Protein AF-A0A8H5BIC8-F1 (afdb_monomer_lite)

pLDDT: mean 74.56, std 21.94, range [41.25, 98.75]

Radius of gyration: 42.95 Å; chains: 1; bounding box: 81×48×129 Å

Organism: NCBI:txid2480587

Sequence (123 aa):
MLLPMDSRVLGDEPVDSQSSENKMDLSTADDGQHMAPKPSDALLSVNATPLLTEFGGLSGSVGSVGKMDAMMSSVSALQVSMEERMGLMEERMGLMENRMAGVEGKLDAILEALNSTLARPAI

Foldseek 3Di:
DDDDDDDDDDDDDDDDDDDDDDDDDDDDDDDDDDDDDDPPPPPDPPPCVVVVVVVVVVVVVVVVVVVVVVVVVVVVVVVVVVVVVVVVVVVVVVVVVVVVVVVVVVVVVVVVVVVVVVPDDDD

Secondary structure (DSSP, 8-state):
-PPP-------------------------------PPPTTSTT-----HHHHHHHHHHHHHHHHHHHHHHHHHHHHHHHHHHHHHHHHHHHHHHHHHHHHHHHHHHHHHHHHHHHHHHTS---

Structure (mmCIF, N/CA/C/O backbone):
data_AF-A0A8H5BIC8-F1
#
_entry.id   AF-A0A8H5BIC8-F1
#
loop_
_atom_site.group_PDB
_atom_site.id
_atom_site.type_symbol
_atom_site.label_atom_id
_atom_site.label_alt_id
_atom_site.label_comp_id
_atom_site.label_asym_id
_atom_site.label_entity_id
_atom_site.label_seq_id
_atom_site.pdbx_PDB_ins_code
_atom_site.Cartn_x
_atom_site.Cartn_y
_atom_site.Cartn_z
_atom_site.occupancy
_atom_site.B_iso_or_equiv
_atom_site.auth_seq_id
_atom_site.auth_comp_id
_atom_site.auth_asym_id
_atom_site.auth_atom_id
_atom_site.pdbx_PDB_model_num
ATOM 1 N N . MET A 1 1 ? 10.371 32.798 15.487 1.00 41.25 1 MET A N 1
ATOM 2 C CA . MET A 1 1 ? 9.696 33.075 16.770 1.00 41.25 1 MET A CA 1
ATOM 3 C C . MET A 1 1 ? 9.678 31.772 17.552 1.00 41.25 1 MET A C 1
ATOM 5 O O . MET A 1 1 ? 8.914 30.884 17.207 1.00 41.25 1 MET A O 1
ATOM 9 N N . LEU A 1 2 ? 10.619 31.616 18.485 1.00 44.56 2 LEU A N 1
ATOM 10 C CA . LEU A 1 2 ? 10.710 30.481 19.409 1.00 44.56 2 LEU A CA 1
ATOM 11 C C . LEU A 1 2 ? 9.969 30.882 20.690 1.00 44.56 2 LEU A C 1
ATOM 13 O O . LEU A 1 2 ? 10.293 31.922 21.258 1.00 44.56 2 LEU A O 1
ATOM 17 N N . LEU A 1 3 ? 8.995 30.086 21.126 1.00 56.47 3 LEU A N 1
ATOM 18 C CA . LEU A 1 3 ? 8.407 30.212 22.462 1.00 56.47 3 LEU A CA 1
ATOM 19 C C . LEU A 1 3 ? 9.229 29.359 23.447 1.00 56.47 3 LEU A C 1
ATOM 21 O O . LEU A 1 3 ? 9.531 28.210 23.112 1.00 56.47 3 LEU A O 1
ATOM 25 N N . PRO A 1 4 ? 9.610 29.879 24.627 1.00 58.00 4 PRO A N 1
ATOM 26 C CA . PRO A 1 4 ? 10.286 29.097 25.657 1.00 58.00 4 PRO A CA 1
ATOM 27 C C . PRO A 1 4 ? 9.298 28.241 26.465 1.00 58.00 4 PRO A C 1
ATOM 29 O O . PRO A 1 4 ? 8.166 28.640 26.726 1.00 58.00 4 PRO A O 1
ATOM 32 N N . MET A 1 5 ? 9.758 27.048 26.848 1.00 48.41 5 MET A N 1
ATOM 33 C CA . MET A 1 5 ? 9.066 26.092 27.713 1.00 48.41 5 MET A CA 1
ATOM 34 C C . MET A 1 5 ? 9.335 26.442 29.180 1.00 48.41 5 MET A C 1
ATOM 36 O O . MET A 1 5 ? 10.463 26.280 29.649 1.00 48.41 5 MET A O 1
ATOM 40 N N . ASP A 1 6 ? 8.309 26.893 29.900 1.00 45.00 6 ASP A N 1
ATOM 41 C CA . ASP A 1 6 ? 8.363 27.107 31.347 1.00 45.00 6 ASP A CA 1
ATOM 42 C C . ASP A 1 6 ? 8.318 25.767 32.089 1.00 45.00 6 ASP A C 1
ATOM 44 O O . ASP A 1 6 ? 7.360 24.997 32.004 1.00 45.00 6 ASP A O 1
ATOM 48 N N . SER A 1 7 ? 9.393 25.486 32.818 1.00 51.19 7 SER A N 1
ATOM 49 C CA . SER A 1 7 ? 9.525 24.344 33.711 1.00 51.19 7 SER A CA 1
ATOM 50 C C . SER A 1 7 ? 9.511 24.822 35.160 1.00 51.19 7 SER A C 1
ATOM 52 O O . SER A 1 7 ? 10.374 25.597 35.554 1.00 51.19 7 SER A O 1
ATOM 54 N N . ARG A 1 8 ? 8.624 24.202 35.949 1.00 47.41 8 ARG A N 1
ATOM 55 C CA . ARG A 1 8 ? 8.734 23.948 37.400 1.00 47.41 8 ARG A CA 1
ATOM 56 C C . ARG A 1 8 ? 8.489 25.132 38.353 1.00 47.41 8 ARG A C 1
ATOM 58 O O . ARG A 1 8 ? 9.368 25.920 38.667 1.00 47.41 8 ARG A O 1
ATOM 65 N N . VAL A 1 9 ? 7.294 25.094 38.932 1.00 44.34 9 VAL A N 1
ATOM 66 C CA . VAL A 1 9 ? 6.825 25.700 40.191 1.00 44.34 9 VAL A CA 1
ATOM 67 C C . VAL A 1 9 ? 6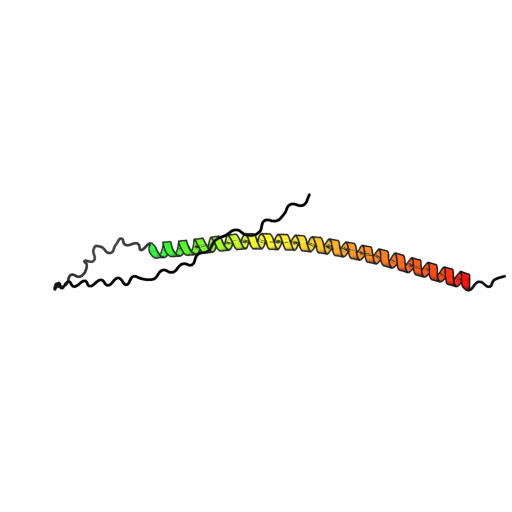.036 24.556 40.853 1.00 44.34 9 VAL A C 1
ATOM 69 O O . VAL A 1 9 ? 5.350 23.839 40.131 1.00 44.34 9 VAL A O 1
ATOM 72 N N . LEU A 1 10 ? 6.012 24.250 42.145 1.00 43.78 10 LEU A N 1
ATOM 73 C CA . LEU A 1 10 ? 6.609 24.701 43.404 1.00 43.78 10 LEU A CA 1
ATOM 74 C C . LEU A 1 10 ? 5.815 23.882 44.452 1.00 43.78 10 LEU A C 1
ATOM 76 O O . LEU A 1 10 ? 4.618 23.681 44.241 1.00 43.78 10 LEU A O 1
ATOM 80 N N . GLY A 1 11 ? 6.414 23.435 45.556 1.00 46.06 11 GLY A N 1
ATOM 81 C CA . GLY A 1 11 ? 5.620 22.973 46.703 1.00 46.06 11 GLY A CA 1
ATOM 82 C C . GLY A 1 11 ? 6.212 21.806 47.479 1.00 46.06 11 GLY A C 1
ATOM 83 O O . GLY A 1 11 ? 5.901 20.653 47.197 1.00 46.06 11 GLY A O 1
ATOM 84 N N . ASP A 1 12 ? 7.034 22.150 48.466 1.00 45.59 12 ASP A N 1
ATOM 85 C CA . ASP A 1 12 ? 7.237 21.394 49.701 1.00 45.59 12 ASP A CA 1
ATOM 86 C C . ASP A 1 12 ? 5.903 21.136 50.428 1.00 45.59 12 ASP A C 1
ATOM 88 O O . ASP A 1 12 ? 5.035 22.007 50.439 1.00 45.59 12 ASP A O 1
ATOM 92 N N . GLU A 1 13 ? 5.748 19.968 51.056 1.00 53.47 13 GLU A N 1
ATOM 93 C CA . GLU A 1 13 ? 5.722 19.835 52.528 1.00 53.47 13 GLU A CA 1
ATOM 94 C C . GLU A 1 13 ? 5.508 18.364 52.965 1.00 53.47 13 GLU A C 1
ATOM 96 O O . GLU A 1 13 ? 4.800 17.606 52.291 1.00 53.47 13 GLU A O 1
ATOM 101 N N . PRO A 1 14 ? 6.115 17.935 54.090 1.00 52.31 14 PRO A N 1
ATOM 102 C CA . PRO A 1 14 ? 5.948 16.610 54.680 1.00 52.31 14 PRO A CA 1
ATOM 103 C C . PRO A 1 14 ? 4.772 16.575 55.671 1.00 52.31 14 PRO A C 1
ATOM 105 O O . PRO A 1 14 ? 4.545 17.525 56.415 1.00 52.31 14 PRO A O 1
ATOM 108 N N . VAL A 1 15 ? 4.053 15.452 55.742 1.00 58.56 15 VAL A N 1
ATOM 109 C CA . VAL A 1 15 ? 2.982 15.253 56.733 1.00 58.56 15 VAL A CA 1
ATOM 110 C C . VAL A 1 15 ? 3.457 14.278 57.807 1.00 58.56 15 VAL A C 1
ATOM 112 O O . VAL A 1 15 ? 3.364 13.064 57.642 1.00 58.56 15 VAL A O 1
ATOM 115 N N . ASP A 1 16 ? 3.947 14.830 58.915 1.00 48.94 16 ASP A N 1
ATOM 116 C CA . ASP A 1 16 ? 3.954 14.161 60.214 1.00 48.94 16 ASP A CA 1
ATOM 117 C C . ASP A 1 16 ? 2.594 14.372 60.885 1.00 48.94 16 ASP A C 1
ATOM 119 O O . ASP A 1 16 ? 2.082 15.489 60.959 1.00 48.94 16 ASP A O 1
ATOM 123 N N . SER A 1 17 ? 2.009 13.311 61.435 1.00 57.47 17 SER A N 1
ATOM 124 C CA . SER A 1 17 ? 0.985 13.425 62.478 1.00 57.47 17 SER A CA 1
ATOM 125 C C . SER A 1 17 ? 1.002 12.178 63.351 1.00 57.47 17 SER A C 1
ATOM 127 O O . SER A 1 17 ? 0.514 11.111 62.980 1.00 57.47 17 SER A O 1
ATOM 129 N N . GLN A 1 18 ? 1.604 12.337 64.527 1.00 46.34 18 GLN A N 1
ATOM 130 C CA . GLN A 1 18 ? 1.461 11.434 65.658 1.00 46.34 18 GLN A CA 1
ATOM 131 C C . GLN A 1 18 ? 0.119 11.647 66.378 1.00 46.34 18 GLN A C 1
ATOM 133 O O . GLN A 1 18 ? -0.424 12.746 66.389 1.00 46.34 18 GLN A O 1
ATOM 138 N N . SER A 1 19 ? -0.254 10.619 67.145 1.00 42.69 19 SER A N 1
ATOM 139 C CA . SER A 1 19 ? -0.914 10.715 68.454 1.00 42.69 19 SER A CA 1
ATOM 140 C C . SER A 1 19 ? -2.429 10.933 68.490 1.00 42.69 19 SER A C 1
ATOM 142 O O . SER A 1 19 ? -2.943 12.019 68.241 1.00 42.69 19 SER A O 1
ATOM 144 N N . SER A 1 20 ? -3.148 9.912 68.960 1.00 56.44 20 SER A N 1
ATOM 145 C CA . SER A 1 20 ? -3.810 9.992 70.274 1.00 56.44 20 SER A CA 1
ATOM 146 C C . SER A 1 20 ? -4.391 8.630 70.670 1.00 56.44 20 SER A C 1
ATOM 148 O O . SER A 1 20 ? -5.346 8.125 70.084 1.00 56.44 20 SER A O 1
ATOM 150 N N . GLU A 1 21 ? -3.785 8.029 71.692 1.00 49.97 21 GLU A N 1
ATOM 151 C CA . GLU A 1 21 ? -4.366 6.952 72.487 1.00 49.97 21 GLU A CA 1
ATOM 152 C C . GLU A 1 21 ? -5.599 7.499 73.214 1.00 49.97 21 GLU A C 1
ATOM 154 O O . GLU A 1 21 ? -5.472 8.400 74.042 1.00 49.97 21 GLU A O 1
ATOM 159 N N . ASN A 1 22 ? -6.787 6.959 72.937 1.00 46.78 22 ASN A N 1
ATOM 160 C CA . ASN A 1 22 ? -7.976 7.274 73.723 1.00 46.78 22 ASN A CA 1
ATOM 161 C C . ASN A 1 22 ? -8.310 6.099 74.643 1.00 46.78 22 ASN A C 1
ATOM 163 O O . ASN A 1 22 ? -8.966 5.126 74.273 1.00 46.78 22 ASN A O 1
ATOM 167 N N . LYS A 1 23 ? -7.792 6.220 75.862 1.00 50.72 23 LYS A N 1
ATOM 168 C CA . LYS A 1 23 ? -8.093 5.410 77.035 1.00 50.72 23 LYS A CA 1
ATOM 169 C C . LYS A 1 23 ? -9.482 5.815 77.541 1.00 50.72 23 LYS A C 1
ATOM 171 O O . LYS A 1 23 ? -9.653 6.932 78.018 1.00 50.72 23 LYS A O 1
ATOM 176 N N . MET A 1 24 ? -10.473 4.933 77.425 1.00 58.62 24 MET A N 1
ATOM 177 C CA . MET A 1 24 ? -11.747 5.084 78.132 1.00 58.62 24 MET A CA 1
ATOM 178 C C . MET A 1 24 ? -11.873 3.971 79.165 1.00 58.62 24 MET A C 1
ATOM 180 O O . MET A 1 24 ? -12.253 2.846 78.853 1.00 58.62 24 MET A O 1
ATOM 184 N N . ASP A 1 25 ? -11.524 4.321 80.401 1.00 51.66 25 ASP A N 1
ATOM 185 C CA . ASP A 1 25 ? -12.003 3.641 81.596 1.00 51.66 25 ASP A CA 1
ATOM 186 C C . ASP A 1 25 ? -13.510 3.919 81.721 1.00 51.66 25 ASP A C 1
ATOM 188 O O . ASP A 1 25 ? -13.922 5.071 81.869 1.00 51.66 25 ASP A O 1
ATOM 192 N N . LEU A 1 26 ? -14.340 2.875 81.669 1.00 57.88 26 LEU A N 1
ATOM 193 C CA . LEU A 1 26 ? -15.733 2.955 82.101 1.00 57.88 26 LEU A CA 1
ATOM 194 C C . LEU A 1 26 ? -16.045 1.751 82.989 1.00 57.88 26 LEU A C 1
ATOM 196 O O . LEU A 1 26 ? -16.323 0.648 82.525 1.00 57.88 26 LEU A O 1
ATOM 200 N N . SER A 1 27 ? -15.960 1.983 84.294 1.00 49.91 27 SER A N 1
ATOM 201 C CA . SER A 1 27 ? -16.540 1.119 85.308 1.00 49.91 27 SER A CA 1
ATOM 202 C C . SER A 1 27 ? -18.030 1.430 85.433 1.00 49.91 27 SER A C 1
ATOM 204 O O . SER A 1 27 ? -18.431 2.569 85.674 1.00 49.91 27 SER A O 1
ATOM 206 N N . THR A 1 28 ? -18.877 0.413 85.319 1.00 49.97 28 THR A N 1
ATOM 207 C CA . THR A 1 28 ? -20.196 0.424 85.959 1.00 49.97 28 THR A CA 1
ATOM 208 C C . THR A 1 28 ? -20.591 -1.017 86.251 1.00 49.97 28 THR A C 1
ATOM 210 O O . THR A 1 28 ? -20.723 -1.834 85.345 1.00 49.97 28 THR A O 1
ATOM 213 N N . ALA A 1 29 ? -20.685 -1.332 87.539 1.00 49.94 29 ALA A N 1
ATOM 214 C CA . ALA A 1 29 ? -21.302 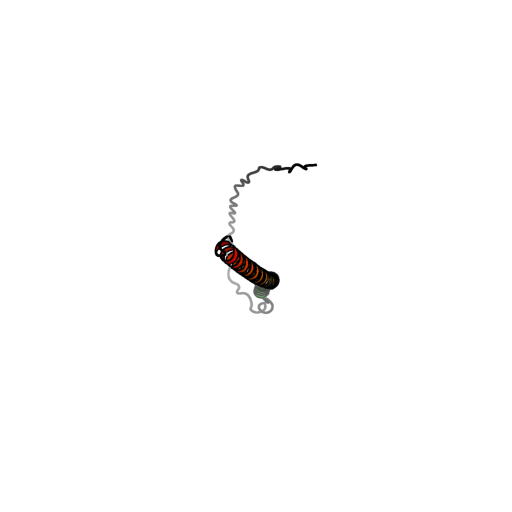-2.548 88.040 1.00 49.94 29 ALA A CA 1
ATOM 215 C C . ALA A 1 29 ? -22.825 -2.401 87.938 1.00 49.94 29 ALA A C 1
ATOM 217 O O . ALA A 1 29 ? -23.341 -1.354 88.326 1.00 49.94 29 ALA A O 1
ATOM 218 N N . ASP A 1 30 ? -23.521 -3.432 87.461 1.00 47.41 30 ASP A N 1
ATOM 219 C CA . ASP A 1 30 ? -24.948 -3.622 87.735 1.00 47.41 30 ASP A CA 1
ATOM 220 C C . ASP A 1 30 ? -25.301 -5.117 87.642 1.00 47.41 30 ASP A C 1
ATOM 222 O O . ASP A 1 30 ? -25.167 -5.753 86.594 1.00 47.41 30 ASP A O 1
ATOM 226 N N . ASP A 1 31 ? -25.674 -5.676 88.791 1.00 48.59 31 ASP A N 1
ATOM 227 C CA . ASP A 1 31 ? -26.204 -7.023 88.985 1.00 48.59 31 ASP A CA 1
ATOM 228 C C . ASP A 1 31 ? -27.672 -7.056 88.537 1.00 48.59 31 ASP A C 1
ATOM 230 O O . ASP A 1 31 ? -28.495 -6.305 89.055 1.00 48.59 31 ASP A O 1
ATOM 234 N N . GLY A 1 32 ? -28.064 -7.970 87.645 1.00 44.47 32 GLY A N 1
ATOM 235 C CA . GLY A 1 32 ? -29.482 -8.078 87.293 1.00 44.47 32 GLY A CA 1
ATOM 236 C C . GLY A 1 32 ? -29.818 -9.185 86.307 1.00 44.47 32 GLY A C 1
ATOM 237 O O . GLY A 1 32 ? -29.363 -9.205 85.172 1.00 44.47 32 GLY A O 1
ATOM 238 N N . GLN A 1 33 ? -30.637 -10.125 86.753 1.00 46.31 33 GLN A N 1
ATOM 239 C CA . GLN A 1 33 ? -30.990 -11.365 86.075 1.00 46.31 33 GLN A CA 1
ATOM 240 C C . GLN A 1 33 ? -31.849 -11.204 84.803 1.00 46.31 33 GLN A C 1
ATOM 242 O O . GLN A 1 33 ? -32.749 -10.375 84.739 1.00 46.31 33 GLN A O 1
ATOM 247 N N . HIS A 1 34 ? -31.611 -12.118 83.851 1.00 53.50 34 HIS A N 1
ATOM 248 C CA . HIS A 1 34 ? -32.584 -12.842 83.015 1.00 53.50 34 HIS A CA 1
ATOM 249 C C . HIS A 1 34 ? -33.841 -12.091 82.529 1.00 53.50 34 HIS A C 1
ATOM 251 O O . HIS A 1 34 ? -34.827 -12.012 83.250 1.00 53.50 34 HIS A O 1
ATOM 257 N N . MET A 1 35 ? -33.898 -11.774 81.229 1.00 47.31 35 MET A N 1
ATOM 258 C CA . MET A 1 35 ? -35.113 -11.967 80.423 1.00 47.31 35 MET A CA 1
ATOM 259 C C . MET A 1 35 ? -34.721 -12.354 78.993 1.00 47.31 35 MET A C 1
ATOM 261 O O . MET A 1 35 ? -34.099 -11.582 78.269 1.00 47.31 35 MET A O 1
ATOM 265 N N . ALA A 1 36 ? -35.087 -13.572 78.593 1.00 56.22 36 ALA A N 1
ATOM 266 C CA . ALA A 1 36 ? -35.042 -13.997 77.200 1.00 56.22 36 ALA A CA 1
ATOM 267 C C . ALA A 1 36 ? -35.969 -13.094 76.358 1.00 56.22 36 ALA A C 1
ATOM 269 O O . ALA A 1 36 ? -37.076 -12.785 76.814 1.00 56.22 36 ALA A O 1
ATOM 270 N N . PRO A 1 37 ? -35.568 -12.673 75.146 1.00 51.69 37 PRO A N 1
ATOM 271 C CA . PRO A 1 37 ? -36.439 -11.882 74.288 1.00 51.69 37 PRO A CA 1
ATOM 272 C C . PRO A 1 37 ? -37.659 -12.716 73.874 1.00 51.69 37 PRO A C 1
ATOM 274 O O . PRO A 1 37 ? -37.540 -13.871 73.458 1.00 51.69 37 PRO A O 1
ATOM 277 N N . LYS A 1 38 ? -38.854 -12.136 74.032 1.00 53.94 38 LYS A N 1
ATOM 278 C CA . LYS A 1 38 ? -40.128 -12.753 73.645 1.00 53.94 38 LYS A CA 1
ATOM 279 C C . LYS A 1 38 ? -40.154 -12.988 72.124 1.00 53.94 38 LYS A C 1
ATOM 281 O O . LYS A 1 38 ? -39.717 -12.118 71.375 1.00 53.94 38 LYS A O 1
ATOM 286 N N . PRO A 1 39 ? -40.718 -14.110 71.642 1.00 53.31 39 PRO A N 1
ATOM 287 C CA . PRO A 1 39 ? -40.695 -14.492 70.224 1.00 53.31 39 PRO A CA 1
ATOM 288 C C . PRO A 1 39 ? -41.605 -13.650 69.307 1.00 53.31 39 PRO A C 1
ATOM 290 O O . PRO A 1 39 ? -41.798 -14.004 68.148 1.00 53.31 39 PRO A O 1
ATOM 293 N N . SER A 1 40 ? -42.186 -12.551 69.792 1.00 52.16 40 SER A N 1
ATOM 294 C CA . SER A 1 40 ? -43.172 -11.750 69.056 1.00 52.16 40 SER A CA 1
ATOM 295 C C . SER A 1 40 ? -42.584 -10.648 68.161 1.00 52.16 40 SER A C 1
ATOM 297 O O . SER A 1 40 ? -43.322 -10.117 67.339 1.00 52.16 40 SER A O 1
ATOM 299 N N . ASP A 1 41 ? -41.277 -10.364 68.236 1.00 47.12 41 ASP A N 1
ATOM 300 C CA . ASP A 1 41 ? -40.636 -9.288 67.448 1.00 47.12 41 ASP A CA 1
ATOM 301 C C . ASP A 1 41 ? -39.786 -9.797 66.263 1.00 47.12 41 ASP A C 1
ATOM 303 O O . ASP A 1 41 ? -39.153 -9.024 65.548 1.00 47.12 41 ASP A O 1
ATOM 307 N N . ALA A 1 42 ? -39.774 -11.109 66.008 1.00 47.16 42 ALA A N 1
ATOM 308 C CA . ALA A 1 42 ? -38.872 -11.738 65.037 1.00 47.16 42 ALA A CA 1
ATOM 309 C C . ALA A 1 42 ? -39.310 -11.635 63.558 1.00 47.16 42 ALA A C 1
ATOM 311 O O . ALA A 1 42 ? -38.691 -12.268 62.705 1.00 47.16 42 ALA A O 1
ATOM 312 N N . LEU A 1 43 ? -40.365 -10.879 63.223 1.00 50.41 43 LEU A N 1
ATOM 313 C CA . LEU A 1 43 ? -40.984 -10.944 61.889 1.00 50.41 43 LEU A CA 1
ATOM 314 C C . LEU A 1 43 ? -40.723 -9.776 60.930 1.00 50.41 43 LEU A C 1
ATOM 316 O O . LEU A 1 43 ? -41.271 -9.816 59.835 1.00 50.41 43 LEU A O 1
ATOM 320 N N . LEU A 1 44 ? -39.878 -8.785 61.238 1.00 55.22 44 LEU A N 1
ATOM 321 C CA . LEU A 1 44 ? -39.584 -7.702 60.274 1.00 55.22 44 LEU A CA 1
ATOM 322 C C . LEU A 1 44 ? -38.150 -7.145 60.347 1.00 55.22 44 LEU A C 1
ATOM 324 O O . LEU A 1 44 ? -37.942 -5.946 60.199 1.00 55.22 44 LEU A O 1
ATOM 328 N N . SER A 1 45 ? -37.134 -7.995 60.512 1.00 49.78 45 SER A N 1
ATOM 329 C CA . SER A 1 45 ? -35.767 -7.603 60.132 1.00 49.78 45 SER A CA 1
ATOM 330 C C . SER A 1 45 ? -35.409 -8.277 58.815 1.00 49.78 45 SER A C 1
ATOM 332 O O . SER A 1 45 ? -34.726 -9.299 58.767 1.00 49.78 45 SER A O 1
ATOM 334 N N . VAL A 1 46 ? -35.935 -7.728 57.716 1.00 57.72 46 VAL A N 1
ATOM 335 C CA . VAL A 1 46 ? -35.387 -8.021 56.390 1.00 57.72 46 VAL A CA 1
ATOM 336 C C . VAL A 1 46 ? -34.001 -7.386 56.369 1.00 57.72 46 VAL A C 1
ATOM 338 O O . VAL A 1 46 ? -33.847 -6.185 56.162 1.00 57.72 46 VAL A O 1
ATOM 341 N N . ASN A 1 47 ? -32.992 -8.197 56.671 1.00 55.03 47 ASN A N 1
ATOM 342 C CA . ASN A 1 47 ? -31.589 -7.828 56.607 1.00 55.03 47 ASN A CA 1
ATOM 343 C C . ASN A 1 47 ? -31.248 -7.514 55.135 1.00 55.03 47 ASN A C 1
ATOM 345 O O . ASN A 1 47 ? -30.934 -8.413 54.362 1.00 55.03 47 ASN A O 1
ATOM 349 N N . ALA A 1 48 ? -31.395 -6.248 54.727 1.00 57.16 48 ALA A N 1
ATOM 350 C CA . ALA A 1 48 ? -31.116 -5.749 53.372 1.00 57.16 48 ALA A CA 1
ATOM 351 C C . ALA A 1 48 ? -29.610 -5.574 53.091 1.00 57.16 48 ALA A C 1
ATOM 353 O O . ALA A 1 48 ? -29.204 -5.325 51.956 1.00 57.16 48 ALA A O 1
ATOM 354 N N . THR A 1 49 ? -28.777 -5.719 54.122 1.00 60.78 49 THR A N 1
ATOM 355 C CA . THR A 1 49 ? -27.317 -5.587 54.069 1.00 60.78 49 THR A CA 1
ATOM 356 C C . THR A 1 49 ? -26.644 -6.493 53.026 1.00 60.78 49 THR A C 1
ATOM 358 O O . THR A 1 49 ? -25.848 -5.964 52.255 1.00 60.78 49 THR A O 1
ATOM 361 N N . PRO A 1 50 ? -26.970 -7.801 52.900 1.00 61.75 50 PRO A N 1
ATOM 362 C CA . PRO A 1 50 ? -26.402 -8.645 51.843 1.00 61.75 50 PRO A CA 1
ATOM 363 C C . PRO A 1 50 ? -26.710 -8.137 50.425 1.00 61.75 50 PRO A C 1
ATOM 365 O O . PRO A 1 50 ? -25.806 -8.066 49.598 1.00 61.75 50 PRO A O 1
ATOM 368 N N . LEU A 1 51 ? -27.944 -7.690 50.156 1.00 59.28 51 LEU A N 1
ATOM 369 C CA . LEU A 1 51 ? -28.341 -7.168 48.839 1.00 59.28 51 LEU A CA 1
ATOM 370 C C . LEU A 1 51 ? -27.611 -5.866 48.476 1.00 59.28 51 LEU A C 1
ATOM 372 O O . LEU A 1 51 ? -27.227 -5.670 47.326 1.00 59.28 51 LEU A O 1
ATOM 376 N N . LEU A 1 52 ? -27.397 -4.979 49.449 1.00 59.41 52 LEU A N 1
ATOM 377 C CA . LEU A 1 52 ? -26.686 -3.710 49.253 1.00 59.41 52 LEU A CA 1
ATOM 378 C C . LEU A 1 52 ? -25.191 -3.921 48.963 1.00 59.41 52 LEU A C 1
ATOM 380 O O . LEU A 1 52 ? -24.624 -3.234 48.111 1.00 59.41 52 LEU A O 1
ATOM 384 N N . THR A 1 53 ? -24.562 -4.896 49.624 1.00 65.38 53 THR A N 1
ATOM 385 C CA . THR A 1 53 ? -23.170 -5.286 49.356 1.00 65.38 53 THR A CA 1
ATOM 386 C C . THR A 1 53 ? -23.017 -5.940 47.979 1.00 65.38 53 THR A C 1
ATOM 388 O O . THR A 1 53 ? -22.077 -5.612 47.252 1.00 65.38 53 THR A O 1
ATOM 391 N N . GLU A 1 54 ? -23.958 -6.798 47.573 1.00 61.84 54 GLU A N 1
ATOM 392 C CA . GLU A 1 54 ? -23.956 -7.420 46.242 1.00 61.84 54 GLU A CA 1
ATOM 393 C C . GLU A 1 54 ? -24.165 -6.394 45.117 1.00 61.84 54 GLU A C 1
ATOM 395 O O . GLU A 1 54 ? -23.413 -6.389 44.142 1.00 61.84 54 GLU A O 1
ATOM 400 N N . PHE A 1 55 ? -25.104 -5.452 45.268 1.00 64.31 55 PHE A N 1
ATOM 401 C CA . PHE A 1 55 ? -25.306 -4.371 44.293 1.00 64.31 55 PHE A CA 1
ATOM 402 C C . PHE A 1 55 ? -24.084 -3.447 44.162 1.00 64.31 55 PHE A C 1
ATOM 404 O O . PHE A 1 55 ? -23.757 -3.009 43.056 1.00 64.31 55 PHE A O 1
ATOM 411 N N . GLY A 1 56 ? -23.372 -3.180 45.262 1.00 67.62 56 GLY A N 1
ATOM 412 C CA . GLY A 1 56 ? -22.116 -2.425 45.240 1.00 67.62 56 GLY A CA 1
ATOM 413 C C . GLY A 1 56 ? -21.008 -3.133 44.449 1.00 67.62 56 GLY A C 1
ATOM 414 O O . GLY A 1 56 ? -20.329 -2.503 43.635 1.00 67.62 56 GLY A O 1
ATOM 415 N N . GLY A 1 57 ? -20.867 -4.452 44.621 1.00 70.44 57 GLY A N 1
ATOM 416 C CA . GLY A 1 57 ? -19.914 -5.276 43.864 1.00 70.44 57 GLY A CA 1
ATOM 417 C C . GLY A 1 57 ? -20.268 -5.419 42.377 1.00 70.44 57 GLY A C 1
ATOM 418 O O . GLY A 1 57 ? -19.385 -5.394 41.511 1.00 70.44 57 GLY A O 1
ATOM 419 N N . LEU A 1 58 ? -21.564 -5.495 42.058 1.00 73.00 58 LEU A N 1
ATOM 420 C CA . LEU A 1 58 ? -22.063 -5.517 40.681 1.00 73.00 58 LEU A CA 1
ATOM 421 C C . LEU A 1 58 ? -21.834 -4.178 39.970 1.00 73.00 58 LEU A C 1
ATOM 423 O O . LEU A 1 58 ? -21.415 -4.178 38.817 1.00 73.00 58 LEU A O 1
ATOM 427 N N 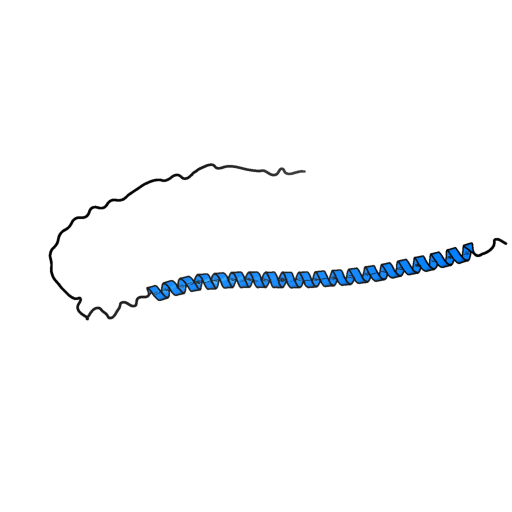. SER A 1 59 ? -22.015 -3.045 40.655 1.00 74.31 59 SER A N 1
ATOM 428 C CA . SER A 1 59 ? -21.729 -1.710 40.105 1.00 74.31 59 SER A CA 1
ATOM 429 C C . SER A 1 59 ? -20.259 -1.561 39.674 1.00 74.31 59 SER A C 1
ATOM 431 O O . SER A 1 59 ? -19.968 -1.113 38.562 1.00 74.31 59 SER A O 1
ATOM 433 N N . GLY A 1 60 ? -19.319 -2.037 40.502 1.00 76.94 60 GLY A N 1
ATOM 434 C CA . GLY A 1 60 ? -17.894 -2.077 40.148 1.00 76.94 60 GLY A CA 1
ATOM 435 C C . GLY A 1 60 ? -17.593 -3.005 38.966 1.00 76.94 60 GLY A C 1
ATOM 436 O O . GLY A 1 60 ? -16.810 -2.655 38.079 1.00 76.94 60 GLY A O 1
ATOM 437 N N . SER A 1 61 ? -18.265 -4.158 38.911 1.00 80.88 61 SER A N 1
ATOM 438 C CA . SER A 1 61 ? -18.129 -5.118 37.808 1.00 80.88 61 SER A CA 1
ATOM 439 C C . SER A 1 61 ? -18.658 -4.553 36.484 1.00 80.88 61 SER A C 1
ATOM 441 O O . SER A 1 61 ? -17.973 -4.649 35.469 1.00 80.88 61 SER A O 1
ATOM 443 N N . VAL A 1 62 ? -19.814 -3.879 36.486 1.00 82.06 62 VAL A N 1
ATOM 444 C CA . VAL A 1 62 ? -20.392 -3.220 35.298 1.00 82.06 62 VAL A CA 1
ATOM 445 C C . VAL A 1 62 ? -19.486 -2.093 34.788 1.00 82.06 62 VAL A C 1
ATOM 447 O O . VAL A 1 62 ? -19.260 -1.980 33.583 1.00 82.06 62 VAL A O 1
ATOM 450 N N . GLY A 1 63 ? -18.889 -1.303 35.687 1.00 87.25 63 GLY A N 1
ATOM 451 C CA . GLY A 1 63 ? -17.908 -0.281 35.309 1.00 87.25 63 GLY A CA 1
ATOM 452 C C . GLY A 1 63 ? -16.630 -0.863 34.690 1.00 87.25 63 GLY A C 1
ATOM 453 O O . GLY A 1 63 ? -16.057 -0.268 33.776 1.00 87.25 63 GLY A O 1
ATOM 454 N N . SER A 1 64 ? -16.191 -2.038 35.152 1.00 90.31 64 SER A N 1
ATOM 455 C CA . SER A 1 64 ? -15.064 -2.768 34.557 1.00 90.31 64 SER A CA 1
ATOM 456 C C . SER A 1 64 ? -15.396 -3.282 33.152 1.00 90.31 64 SER A C 1
ATOM 458 O O . SER A 1 64 ? -14.606 -3.099 32.226 1.00 90.31 64 SER A O 1
ATOM 460 N N . VAL A 1 65 ? -16.598 -3.836 32.963 1.00 92.69 65 VAL A N 1
ATOM 461 C CA . VAL A 1 65 ? -17.078 -4.314 31.656 1.00 92.69 65 VAL A CA 1
ATOM 462 C C . VAL A 1 65 ? -17.147 -3.175 30.636 1.00 92.69 65 VAL A C 1
ATOM 464 O O . VAL A 1 65 ? -16.653 -3.337 29.526 1.00 92.69 65 VAL A O 1
ATOM 467 N N . GLY A 1 66 ? -17.653 -1.996 31.012 1.00 93.62 66 GLY A N 1
ATOM 468 C CA . GLY A 1 66 ? -17.679 -0.837 30.109 1.00 93.62 66 GLY A CA 1
ATOM 469 C C . GLY A 1 66 ? -16.283 -0.366 29.675 1.00 93.62 66 GLY A C 1
ATOM 470 O O . GLY A 1 66 ? -16.074 0.000 28.520 1.00 93.62 66 GLY A O 1
ATOM 471 N N . LYS A 1 67 ? -15.290 -0.426 30.574 1.00 93.69 67 LYS A N 1
ATOM 472 C CA . LYS A 1 67 ? -13.887 -0.139 30.220 1.00 93.69 67 LYS A CA 1
ATOM 473 C C . LYS A 1 67 ? -13.317 -1.192 29.271 1.00 93.69 67 LYS A C 1
ATOM 475 O O . LYS A 1 67 ? -12.596 -0.839 28.342 1.00 93.69 67 LYS A O 1
ATOM 480 N N . MET A 1 68 ? -13.637 -2.465 29.498 1.00 95.62 68 MET A N 1
ATOM 481 C CA . MET A 1 68 ? -13.195 -3.566 28.644 1.00 95.62 68 MET A CA 1
ATOM 482 C C . MET A 1 68 ? -13.780 -3.457 27.232 1.00 95.62 68 MET A C 1
ATOM 484 O O . MET A 1 68 ? -13.048 -3.636 26.265 1.00 95.62 68 MET A O 1
ATOM 488 N N . ASP A 1 69 ? -15.053 -3.083 27.111 1.00 96.12 69 ASP A N 1
ATOM 489 C CA . ASP A 1 69 ? -15.733 -2.876 25.828 1.00 96.12 69 ASP A CA 1
ATOM 490 C C . ASP A 1 69 ? -15.097 -1.734 25.013 1.00 96.12 69 ASP A C 1
ATOM 492 O O . ASP A 1 69 ? -14.788 -1.878 23.825 1.00 96.12 69 ASP A O 1
ATOM 496 N N . ALA A 1 70 ? -14.769 -0.622 25.680 1.00 96.06 70 ALA A N 1
ATOM 497 C CA . ALA A 1 70 ? -14.033 0.480 25.064 1.00 96.06 70 ALA A CA 1
ATOM 498 C C . ALA A 1 70 ? -12.618 0.062 24.617 1.00 96.06 70 ALA A C 1
ATOM 500 O O . ALA A 1 70 ? -12.166 0.439 23.532 1.00 96.06 70 ALA A O 1
ATOM 501 N N . MET A 1 71 ? -11.917 -0.743 25.424 1.00 97.31 71 MET A N 1
ATOM 502 C CA . MET A 1 71 ? -10.606 -1.284 25.055 1.00 97.31 71 MET A CA 1
ATOM 503 C C . MET A 1 71 ? -10.701 -2.231 23.857 1.00 97.31 71 MET A C 1
ATOM 505 O O . MET A 1 71 ? -9.910 -2.098 22.929 1.00 97.31 71 MET A O 1
ATOM 509 N N . MET A 1 72 ? -11.674 -3.143 23.836 1.00 97.38 72 MET A N 1
ATOM 510 C CA . MET A 1 72 ? -11.895 -4.064 22.718 1.00 97.38 72 MET A CA 1
ATOM 511 C C . MET A 1 72 ? -12.226 -3.321 21.425 1.00 97.38 72 MET A C 1
ATOM 513 O O . MET A 1 72 ? -11.680 -3.650 20.371 1.00 97.38 72 MET A O 1
ATOM 517 N N . SER A 1 73 ? -13.048 -2.274 21.508 1.00 97.62 73 SER A N 1
ATOM 518 C CA . SER A 1 73 ? -13.343 -1.402 20.369 1.00 97.62 73 SER A CA 1
ATOM 519 C C . SER A 1 73 ? -12.079 -0.714 19.839 1.00 97.62 73 SER A C 1
ATOM 521 O O . SER A 1 73 ? -11.834 -0.708 18.634 1.00 97.62 73 SER A O 1
ATOM 523 N N . SER A 1 74 ? -11.230 -0.195 20.733 1.00 97.88 74 SER A N 1
ATOM 524 C CA .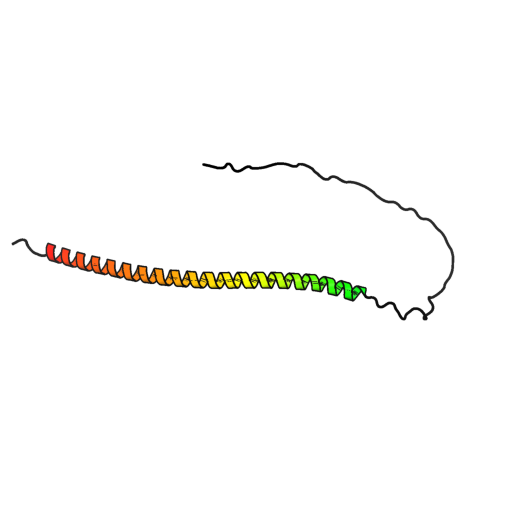 SER A 1 74 ? -9.951 0.429 20.364 1.00 97.88 74 SER A CA 1
ATOM 525 C C . SER A 1 74 ? -8.975 -0.566 19.726 1.00 97.88 74 SER A C 1
ATOM 527 O O . SER A 1 74 ? -8.386 -0.283 18.685 1.00 97.88 74 SER A O 1
ATOM 529 N N . VAL A 1 75 ? -8.846 -1.767 20.300 1.00 98.06 75 VAL A N 1
ATOM 530 C CA . VAL A 1 75 ? -8.005 -2.845 19.753 1.00 98.06 75 VAL A CA 1
ATOM 531 C C . VAL A 1 75 ? -8.488 -3.263 18.366 1.00 98.06 75 VAL A C 1
ATOM 533 O O . VAL A 1 75 ? -7.673 -3.405 17.460 1.00 98.06 75 VAL A O 1
ATOM 536 N N . SER A 1 76 ? -9.801 -3.392 18.176 1.00 98.00 76 SER A N 1
ATOM 537 C CA . SER A 1 76 ? -10.386 -3.742 16.8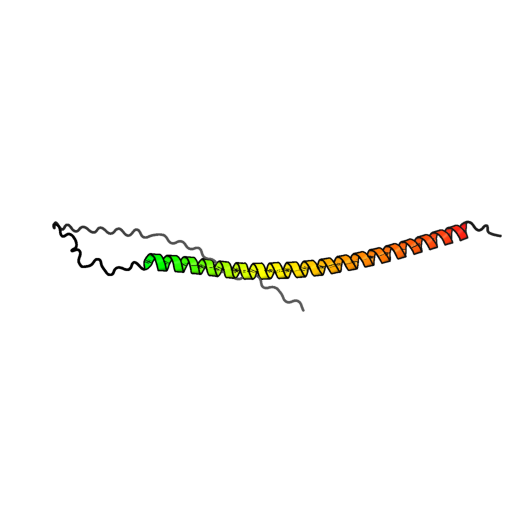77 1.00 98.00 76 SER A CA 1
ATOM 538 C C . SER A 1 76 ? -10.090 -2.671 15.823 1.00 98.00 76 SER A C 1
ATOM 540 O O . SER A 1 76 ? -9.682 -2.991 14.710 1.00 98.00 76 SER A O 1
ATOM 542 N N . ALA A 1 77 ? -10.216 -1.389 16.181 1.00 98.06 77 ALA A N 1
ATOM 543 C CA . ALA A 1 77 ? -9.885 -0.282 15.284 1.00 98.06 77 ALA A CA 1
ATOM 544 C C . ALA A 1 77 ? -8.390 -0.252 14.918 1.00 98.06 77 ALA A C 1
ATOM 546 O O . ALA A 1 77 ? -8.035 -0.031 13.759 1.00 98.06 77 ALA A O 1
ATOM 547 N N . LEU A 1 78 ? -7.508 -0.511 15.889 1.00 98.44 78 LEU A N 1
ATOM 548 C CA . LEU A 1 78 ? -6.071 -0.630 15.640 1.00 98.44 78 LEU A CA 1
ATOM 549 C C . LEU A 1 78 ? -5.751 -1.804 14.713 1.00 98.44 78 LEU A C 1
ATOM 551 O O . LEU A 1 78 ? -4.921 -1.648 13.821 1.00 98.44 78 LEU A O 1
ATOM 555 N N . GLN A 1 79 ? -6.416 -2.947 14.890 1.00 98.44 79 GLN A N 1
ATOM 556 C CA . GLN A 1 79 ? -6.224 -4.111 14.032 1.00 98.44 79 GLN A CA 1
ATOM 557 C C . GLN A 1 79 ? -6.586 -3.795 12.576 1.00 98.44 79 GLN A C 1
ATOM 559 O O . GLN A 1 79 ? -5.758 -4.017 11.695 1.00 98.44 79 GLN A O 1
ATOM 564 N N . VAL A 1 80 ? -7.756 -3.198 12.330 1.00 98.31 80 VAL A N 1
ATOM 565 C CA . VAL A 1 80 ? -8.175 -2.789 10.977 1.00 98.31 80 VAL A CA 1
ATOM 566 C C . VAL A 1 80 ? -7.164 -1.818 10.360 1.00 98.31 80 VAL A C 1
ATOM 568 O O . VAL A 1 80 ? -6.713 -2.015 9.235 1.00 98.31 80 VAL A O 1
ATOM 571 N N . SER A 1 81 ? -6.721 -0.810 11.118 1.00 98.38 81 SER A N 1
ATOM 572 C CA . SER A 1 81 ? -5.715 0.147 10.638 1.00 98.38 81 SER A CA 1
ATOM 573 C C . SER A 1 81 ? -4.374 -0.521 10.301 1.00 98.38 81 SER A C 1
ATOM 575 O O . SER A 1 81 ? -3.697 -0.139 9.342 1.00 98.38 81 SER A O 1
ATOM 577 N N . MET A 1 82 ? -3.968 -1.527 11.079 1.00 98.56 82 MET A N 1
ATOM 578 C CA . MET A 1 82 ? -2.757 -2.297 10.805 1.00 98.56 82 MET A CA 1
ATOM 579 C C . MET A 1 82 ? -2.899 -3.153 9.546 1.00 98.56 82 MET A C 1
ATOM 581 O O . MET A 1 82 ? -1.957 -3.188 8.757 1.00 98.56 82 MET A O 1
ATOM 585 N N . GLU A 1 83 ? -4.046 -3.801 9.342 1.00 98.56 83 GLU A N 1
ATOM 586 C CA . GLU A 1 83 ? -4.348 -4.590 8.142 1.00 98.56 83 GLU A CA 1
ATOM 587 C C . GLU A 1 83 ? -4.301 -3.720 6.878 1.00 98.56 83 GLU A C 1
ATOM 589 O O . GLU A 1 83 ? -3.596 -4.056 5.927 1.00 98.56 83 GLU A O 1
ATOM 594 N N . GLU A 1 84 ? -4.937 -2.545 6.899 1.00 98.62 84 GLU A N 1
ATOM 595 C CA . GLU A 1 84 ? -4.889 -1.583 5.789 1.00 98.62 84 GLU A CA 1
ATOM 596 C C . GLU A 1 84 ? -3.454 -1.147 5.470 1.00 98.62 84 GLU A C 1
ATOM 598 O O . GLU A 1 84 ? -3.027 -1.124 4.311 1.00 98.62 84 GLU A O 1
ATOM 603 N N . ARG A 1 85 ? -2.669 -0.826 6.506 1.00 98.56 85 ARG A N 1
ATOM 604 C CA . ARG A 1 85 ? -1.277 -0.405 6.324 1.00 98.56 85 ARG A CA 1
ATOM 605 C C . ARG A 1 85 ? -0.405 -1.536 5.781 1.00 98.56 85 ARG A C 1
ATOM 607 O O . ARG A 1 85 ? 0.483 -1.259 4.977 1.00 98.56 85 ARG A O 1
ATOM 614 N N . MET A 1 86 ? -0.636 -2.779 6.207 1.00 98.62 86 MET A N 1
ATOM 615 C CA . MET A 1 86 ? 0.067 -3.946 5.667 1.00 98.62 86 MET A CA 1
ATOM 616 C C . MET A 1 86 ? -0.264 -4.148 4.187 1.00 98.62 86 MET A C 1
ATOM 618 O O . MET A 1 86 ? 0.666 -4.256 3.392 1.00 98.62 86 MET A O 1
ATOM 622 N N . GLY A 1 87 ? -1.539 -4.058 3.795 1.00 98.69 87 GLY A N 1
ATOM 623 C CA . GLY A 1 87 ? -1.937 -4.152 2.386 1.00 98.69 87 GLY A CA 1
ATOM 624 C C . GLY A 1 87 ? -1.267 -3.092 1.500 1.00 98.69 87 GLY A C 1
ATOM 625 O O . GLY A 1 87 ? -0.714 -3.411 0.448 1.00 98.69 87 GLY A O 1
ATOM 626 N N . LEU A 1 88 ? -1.205 -1.835 1.958 1.00 98.50 88 LEU A N 1
ATOM 627 C CA . LEU A 1 88 ? -0.486 -0.772 1.238 1.00 98.50 88 LEU A CA 1
ATOM 628 C C . LEU A 1 88 ? 1.027 -1.030 1.140 1.00 98.50 88 LEU A C 1
ATOM 630 O O . LEU A 1 88 ? 1.669 -0.662 0.152 1.00 98.50 88 LEU A O 1
ATOM 634 N N . MET A 1 89 ? 1.630 -1.629 2.171 1.00 98.69 89 MET A N 1
ATOM 635 C CA . MET A 1 89 ? 3.050 -1.988 2.147 1.00 98.69 89 MET A CA 1
ATOM 636 C C . MET A 1 89 ? 3.332 -3.124 1.160 1.00 98.69 89 MET A C 1
ATOM 638 O O . MET A 1 89 ? 4.335 -3.046 0.449 1.00 98.69 89 MET A O 1
ATOM 642 N N . GLU A 1 90 ? 2.458 -4.126 1.083 1.00 98.69 90 GLU A N 1
ATOM 643 C CA . GLU A 1 90 ? 2.543 -5.221 0.110 1.00 98.69 90 GLU A CA 1
ATOM 644 C C . GLU A 1 90 ? 2.451 -4.697 -1.327 1.00 98.69 90 GLU A C 1
ATOM 646 O O . GLU A 1 90 ? 3.321 -4.994 -2.148 1.00 98.69 90 GLU A O 1
ATOM 651 N N . GLU A 1 91 ? 1.478 -3.827 -1.619 1.00 98.69 91 GLU A N 1
ATOM 652 C CA . GLU A 1 91 ? 1.338 -3.205 -2.942 1.00 98.69 91 GLU A CA 1
ATOM 653 C C . GLU A 1 91 ? 2.601 -2.419 -3.326 1.00 98.69 91 GLU A C 1
ATOM 655 O O . GLU A 1 91 ? 3.145 -2.562 -4.428 1.00 98.69 91 GLU A O 1
ATOM 660 N N . ARG A 1 92 ? 3.126 -1.612 -2.394 1.00 98.62 92 ARG A N 1
ATOM 661 C CA . ARG A 1 92 ? 4.338 -0.822 -2.637 1.00 98.62 92 ARG A CA 1
ATOM 662 C C . ARG A 1 92 ? 5.562 -1.707 -2.869 1.00 98.62 92 ARG A C 1
ATOM 664 O O . ARG A 1 92 ? 6.426 -1.339 -3.668 1.00 98.62 92 ARG A O 1
ATOM 671 N N . MET A 1 93 ? 5.652 -2.835 -2.169 1.00 98.62 93 MET A N 1
ATOM 672 C CA . MET A 1 93 ? 6.727 -3.808 -2.347 1.00 98.62 93 MET A CA 1
ATOM 673 C C . MET A 1 93 ? 6.652 -4.450 -3.734 1.00 98.62 93 MET A C 1
ATOM 675 O O . MET A 1 93 ? 7.653 -4.428 -4.448 1.00 98.62 93 MET A O 1
ATOM 679 N N . GLY A 1 94 ? 5.465 -4.883 -4.169 1.00 98.75 94 GLY A N 1
ATOM 680 C CA . GLY A 1 94 ? 5.263 -5.422 -5.518 1.00 98.75 94 GLY A CA 1
ATOM 681 C C . GLY A 1 94 ? 5.592 -4.410 -6.623 1.00 98.75 94 GLY A C 1
ATOM 682 O O . GLY A 1 94 ? 6.229 -4.742 -7.623 1.00 98.75 94 GLY A O 1
ATOM 683 N N . LEU A 1 95 ? 5.248 -3.130 -6.434 1.00 98.62 95 LEU A N 1
ATOM 684 C CA . LEU A 1 95 ? 5.648 -2.072 -7.368 1.00 98.62 95 LEU A CA 1
ATOM 685 C C . LEU A 1 95 ? 7.174 -1.888 -7.419 1.00 98.62 95 LEU A C 1
ATOM 687 O O . LEU A 1 95 ? 7.731 -1.663 -8.496 1.00 98.62 95 LEU A O 1
ATOM 691 N N . MET A 1 96 ? 7.860 -1.943 -6.273 1.00 98.62 96 MET A N 1
ATOM 692 C CA . MET A 1 96 ? 9.324 -1.853 -6.234 1.00 98.62 96 MET A CA 1
ATOM 693 C C . MET A 1 96 ? 9.986 -3.041 -6.928 1.00 98.62 96 MET A C 1
ATOM 695 O O . MET A 1 96 ? 10.923 -2.821 -7.691 1.00 98.62 96 MET A O 1
ATOM 699 N N . GLU A 1 97 ? 9.484 -4.255 -6.715 1.00 98.69 97 GLU A N 1
ATOM 700 C CA . GLU A 1 97 ? 9.979 -5.470 -7.366 1.00 98.69 97 GLU A CA 1
ATOM 701 C C . GLU A 1 97 ? 9.860 -5.369 -8.892 1.00 98.69 97 GLU A C 1
ATOM 703 O O . GLU A 1 97 ? 10.853 -5.509 -9.604 1.00 98.69 97 GLU A O 1
ATOM 708 N N . ASN A 1 98 ? 8.692 -4.963 -9.400 1.00 98.56 98 ASN A N 1
ATOM 709 C CA . ASN A 1 98 ? 8.483 -4.738 -10.834 1.00 98.56 98 ASN A CA 1
ATOM 710 C C . ASN A 1 98 ? 9.437 -3.685 -11.415 1.00 98.56 98 ASN A C 1
ATOM 712 O O . ASN A 1 98 ? 9.964 -3.832 -12.521 1.00 98.56 98 ASN A O 1
ATOM 716 N N . ARG A 1 99 ? 9.674 -2.596 -10.675 1.00 98.56 99 ARG A N 1
ATOM 717 C CA . ARG A 1 99 ? 10.626 -1.560 -11.094 1.00 98.56 99 ARG A CA 1
ATOM 718 C C . ARG A 1 99 ? 12.060 -2.078 -11.102 1.00 98.56 99 ARG A C 1
ATOM 720 O O . ARG A 1 99 ? 12.806 -1.702 -12.002 1.00 98.56 99 ARG A O 1
ATOM 727 N N . MET A 1 100 ? 12.436 -2.899 -10.126 1.00 98.62 100 MET A N 1
ATOM 728 C CA . MET A 1 100 ? 13.767 -3.496 -10.030 1.00 98.62 100 MET A CA 1
ATOM 729 C C . MET A 1 100 ? 14.014 -4.453 -11.197 1.00 98.62 100 MET A C 1
ATOM 731 O O . MET A 1 100 ? 14.983 -4.249 -11.922 1.00 98.62 100 MET A O 1
ATOM 735 N N . ALA A 1 101 ? 13.073 -5.355 -11.483 1.00 98.44 101 ALA A N 1
ATOM 736 C CA . ALA A 1 101 ? 13.135 -6.240 -12.647 1.00 98.44 101 ALA A CA 1
ATOM 737 C C . ALA A 1 101 ? 13.265 -5.455 -13.968 1.00 98.44 101 ALA A C 1
ATOM 739 O O . ALA A 1 101 ? 14.050 -5.796 -14.852 1.00 98.44 101 ALA A O 1
ATOM 740 N N . GLY A 1 102 ? 12.539 -4.338 -14.099 1.00 98.56 102 GLY A N 1
ATOM 741 C CA . GLY A 1 102 ? 12.656 -3.454 -15.260 1.00 98.56 102 GLY A CA 1
ATOM 742 C C . GLY A 1 102 ? 14.009 -2.735 -15.374 1.00 98.56 102 GLY A C 1
ATOM 743 O O . GLY A 1 102 ? 14.435 -2.407 -16.482 1.00 98.56 102 GLY A O 1
ATOM 744 N N . VAL A 1 103 ? 14.684 -2.459 -14.255 1.00 98.56 103 VAL A N 1
ATOM 745 C CA . VAL A 1 103 ? 16.045 -1.897 -14.243 1.00 98.56 103 VAL A CA 1
ATOM 746 C C . VAL A 1 103 ? 17.068 -2.967 -14.610 1.00 98.56 103 VAL A C 1
ATOM 748 O O . VAL A 1 103 ? 17.923 -2.695 -15.450 1.00 98.56 103 VAL A O 1
ATOM 751 N N . GLU A 1 104 ? 16.953 -4.167 -14.046 1.00 98.50 104 GLU A N 1
ATOM 752 C CA . GLU A 1 104 ? 17.819 -5.310 -14.358 1.00 98.50 104 GLU A CA 1
ATOM 753 C C . GLU A 1 104 ? 17.785 -5.634 -15.854 1.00 98.50 104 GLU A C 1
ATOM 755 O O . GLU A 1 104 ? 18.825 -5.608 -16.505 1.00 98.50 104 GLU A O 1
ATOM 760 N N . GLY A 1 105 ? 16.594 -5.765 -16.450 1.00 98.44 105 GLY A N 1
ATOM 761 C CA . GLY A 1 105 ? 16.479 -6.037 -17.887 1.00 98.44 105 GLY A CA 1
ATOM 762 C C . GLY A 1 105 ? 17.070 -4.935 -18.779 1.00 98.44 105 GLY A C 1
ATOM 763 O O . GLY A 1 105 ? 17.613 -5.212 -19.849 1.00 98.44 105 GLY A O 1
ATOM 764 N N . LYS A 1 106 ? 17.018 -3.667 -18.348 1.00 98.38 106 LYS A N 1
ATOM 765 C CA . LYS A 1 106 ? 17.691 -2.570 -19.066 1.00 98.38 106 LYS A CA 1
ATOM 766 C C . LYS A 1 106 ? 19.208 -2.655 -18.944 1.00 98.38 106 LYS A C 1
ATOM 768 O O . LYS A 1 106 ? 19.897 -2.344 -19.911 1.00 98.38 106 LYS A O 1
ATOM 773 N N . LEU A 1 107 ? 19.723 -3.035 -17.776 1.00 98.38 107 LEU A N 1
ATOM 774 C CA . LEU A 1 107 ? 21.157 -3.230 -17.571 1.00 98.38 107 LEU A CA 1
ATOM 775 C C . LEU A 1 107 ? 21.679 -4.391 -18.418 1.00 98.38 107 LEU A C 1
ATOM 777 O O . LEU A 1 107 ? 22.704 -4.219 -19.072 1.00 98.38 107 LEU A O 1
ATOM 781 N N . ASP A 1 108 ? 20.947 -5.501 -18.491 1.00 98.31 108 ASP A N 1
ATOM 782 C CA . ASP A 1 108 ? 21.295 -6.637 -19.350 1.00 98.31 108 ASP A CA 1
ATOM 783 C C . ASP A 1 108 ? 21.367 -6.225 -20.824 1.00 98.31 108 ASP A C 1
ATOM 785 O O . ASP A 1 108 ? 22.367 -6.483 -21.495 1.00 98.31 108 ASP A O 1
ATOM 789 N N . ALA A 1 109 ? 20.364 -5.488 -21.314 1.00 97.81 109 ALA A N 1
ATOM 790 C CA . ALA A 1 109 ? 20.359 -4.980 -22.685 1.00 97.81 109 ALA A CA 1
ATOM 791 C C . ALA A 1 109 ? 21.540 -4.029 -22.969 1.00 97.81 109 ALA A C 1
ATOM 793 O O . ALA A 1 109 ? 22.127 -4.056 -24.052 1.00 97.81 109 ALA A O 1
ATOM 794 N N . ILE A 1 110 ? 21.913 -3.186 -21.998 1.00 97.94 110 ILE A N 1
ATOM 795 C CA . ILE A 1 110 ? 23.084 -2.304 -22.112 1.00 97.94 110 ILE A CA 1
ATOM 796 C C . ILE A 1 110 ? 24.377 -3.124 -22.148 1.00 97.94 110 ILE A C 1
ATOM 798 O O . ILE A 1 110 ? 25.245 -2.844 -22.974 1.00 97.94 110 ILE A O 1
AT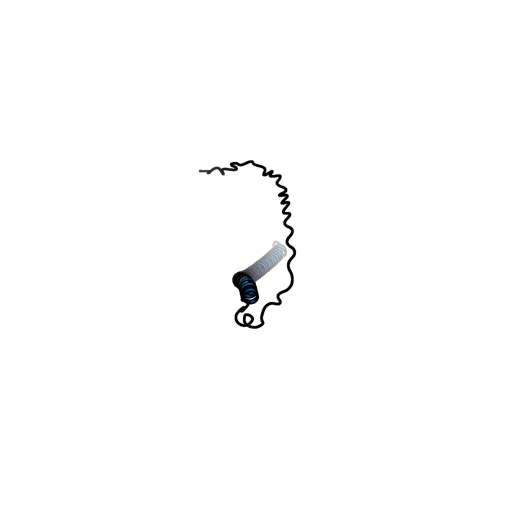OM 802 N N . LEU A 1 111 ? 24.517 -4.130 -21.281 1.00 97.00 111 LEU A N 1
ATOM 803 C CA . LEU A 1 111 ? 25.687 -5.008 -21.252 1.00 97.00 111 LEU A CA 1
ATOM 804 C C . LEU A 1 111 ? 25.839 -5.778 -22.566 1.00 97.00 111 LEU A C 1
ATOM 806 O O . LEU A 1 111 ? 26.943 -5.849 -23.106 1.00 97.00 111 LEU A O 1
ATOM 810 N N . GLU A 1 112 ? 24.741 -6.288 -23.121 1.00 96.69 112 GLU A N 1
ATOM 811 C CA . GLU A 1 112 ? 24.734 -6.963 -24.418 1.00 96.69 112 GLU A CA 1
ATOM 812 C C . GLU A 1 112 ? 25.162 -6.017 -25.551 1.00 96.69 112 GLU A C 1
ATOM 814 O O . GLU A 1 112 ? 26.045 -6.351 -26.346 1.00 96.69 112 GLU A O 1
ATOM 819 N N . ALA A 1 113 ? 24.607 -4.802 -25.592 1.00 95.81 113 ALA A N 1
ATOM 820 C CA . ALA A 1 113 ? 24.969 -3.794 -26.586 1.00 95.81 113 ALA A CA 1
ATOM 821 C C . ALA A 1 113 ? 26.448 -3.379 -26.483 1.00 95.81 113 ALA A C 1
ATOM 823 O O . ALA A 1 113 ? 27.144 -3.264 -27.497 1.00 95.81 113 ALA A O 1
ATOM 824 N N . LEU A 1 114 ? 26.964 -3.194 -25.266 1.00 95.38 114 LEU A N 1
ATOM 825 C CA . LEU A 1 114 ? 28.377 -2.895 -25.039 1.00 95.38 114 LEU A CA 1
ATOM 826 C C . LEU A 1 114 ? 29.272 -4.046 -25.495 1.00 95.38 114 LEU A C 1
ATOM 828 O O . LEU A 1 114 ? 30.255 -3.811 -26.194 1.00 95.38 114 LEU A O 1
ATOM 832 N N . ASN A 1 115 ? 28.915 -5.287 -25.173 1.00 94.88 115 ASN A N 1
ATOM 833 C CA . ASN A 1 115 ? 29.687 -6.445 -25.606 1.00 94.88 115 ASN A CA 1
ATOM 834 C C . ASN A 1 115 ? 29.690 -6.578 -27.138 1.00 94.88 115 ASN A C 1
ATOM 836 O O . ASN A 1 115 ? 30.732 -6.823 -27.738 1.00 94.88 115 ASN A O 1
ATOM 840 N N . SER A 1 116 ? 28.548 -6.331 -27.788 1.00 93.38 116 SER A N 1
ATOM 841 C CA . SER A 1 116 ? 28.433 -6.323 -29.251 1.00 93.38 116 SER A CA 1
ATOM 842 C C . SER A 1 116 ? 29.292 -5.234 -29.905 1.00 93.38 116 SER A C 1
ATOM 844 O O . SER A 1 116 ? 29.967 -5.488 -30.904 1.00 93.38 116 SER A O 1
ATOM 846 N N . THR A 1 117 ? 29.310 -4.025 -29.336 1.00 93.31 117 THR A N 1
ATOM 847 C CA . THR A 1 117 ? 30.139 -2.929 -29.862 1.00 93.31 117 THR A CA 1
ATOM 848 C C . THR A 1 117 ? 31.630 -3.160 -29.631 1.00 93.31 117 THR A C 1
ATOM 850 O O . THR A 1 117 ? 32.417 -2.884 -30.532 1.00 93.31 117 THR A O 1
ATOM 853 N N . LEU A 1 118 ? 32.024 -3.713 -28.480 1.00 87.75 118 LEU A N 1
ATOM 854 C CA . LEU A 1 118 ? 33.420 -4.021 -28.167 1.00 87.75 118 LEU A CA 1
ATOM 855 C C . LEU A 1 118 ? 33.956 -5.211 -28.978 1.00 87.75 118 LEU A C 1
ATOM 857 O O . LEU A 1 118 ? 35.119 -5.217 -29.372 1.00 87.75 118 LEU A O 1
ATOM 861 N N . ALA A 1 119 ? 33.109 -6.201 -29.261 1.00 81.88 119 ALA A N 1
ATOM 862 C CA . ALA A 1 119 ? 33.457 -7.351 -30.091 1.00 81.88 119 ALA A CA 1
ATOM 863 C C . ALA A 1 119 ? 33.537 -7.017 -31.590 1.00 81.88 119 ALA A C 1
ATOM 865 O O . ALA A 1 119 ? 33.986 -7.857 -32.372 1.00 81.88 119 ALA A O 1
ATOM 866 N N . ARG A 1 120 ? 33.111 -5.818 -32.018 1.00 78.62 120 ARG A N 1
ATOM 867 C CA . ARG A 1 120 ? 33.198 -5.399 -33.419 1.00 78.62 120 ARG A CA 1
ATOM 868 C C . ARG A 1 120 ? 34.627 -4.916 -33.714 1.00 78.62 120 ARG A C 1
ATOM 870 O O . ARG A 1 120 ? 35.008 -3.860 -33.211 1.00 78.62 120 ARG A O 1
ATOM 877 N N . PRO A 1 121 ? 35.429 -5.641 -34.518 1.00 68.94 121 PRO A N 1
ATOM 878 C CA . PRO A 1 121 ? 36.767 -5.182 -34.867 1.00 68.94 121 PRO A CA 1
ATOM 879 C C . PRO A 1 121 ? 36.666 -3.858 -35.631 1.00 68.94 121 PRO A C 1
ATOM 881 O O . PRO A 1 121 ? 35.817 -3.707 -36.512 1.00 68.94 121 PRO A O 1
ATOM 884 N N . ALA A 1 122 ? 37.510 -2.891 -35.264 1.00 64.12 122 ALA A N 1
ATOM 885 C CA . ALA A 1 122 ? 37.663 -1.652 -36.015 1.00 64.12 122 ALA A CA 1
ATOM 886 C C . ALA A 1 122 ? 38.169 -2.002 -37.426 1.00 64.12 122 ALA A C 1
ATOM 888 O O . ALA A 1 122 ? 39.255 -2.567 -37.559 1.00 64.12 122 ALA A O 1
ATOM 889 N N . ILE A 1 123 ? 37.344 -1.737 -38.443 1.00 56.94 123 ILE A N 1
ATOM 890 C CA . ILE A 1 123 ? 37.671 -1.882 -39.871 1.00 56.94 123 ILE A CA 1
ATOM 891 C C . ILE A 1 123 ? 38.150 -0.530 -40.386 1.00 56.94 123 ILE A C 1
ATOM 893 O O . ILE A 1 123 ? 37.470 0.471 -40.055 1.00 56.94 123 ILE A O 1
#